Protein AF-A0A9D7JIR8-F1 (afdb_monomer)

Solvent-ac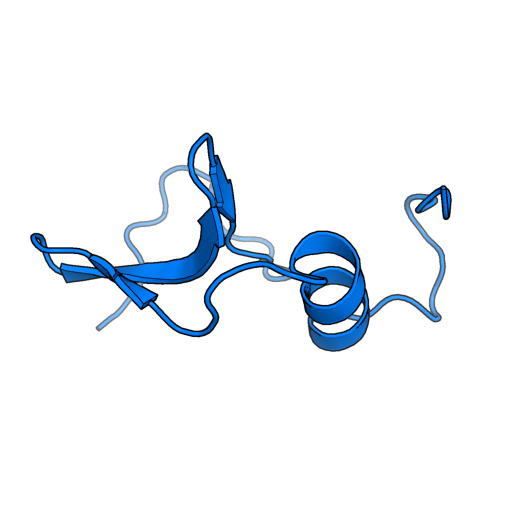cessible surface area (backbone atoms only — not comparable to full-atom values): 4134 Å² total; per-residue (Å²): 132,89,82,86,62,93,85,48,88,86,62,46,57,68,56,51,41,56,63,74,38,64,94,39,51,64,72,40,75,43,101,82,82,44,74,24,57,17,38,54,101,85,47,76,43,70,71,78,81,74,96,61,65,95,83,59,79,79,81,134

Foldseek 3Di:
DDDDDPPDPVDDQVNVLCVVCPPFAAFDQDPPRDTARGDDPVDGHHRDDDPDDPPDPDDD

Sequence (60 aa):
MATLSVGDDRLNEAACRNLLCAGFEMEVRLERQGRADCVSSTHAIEVEWADKWKEGVGQA

Secondary structure (DSSP, 8-state):
-PPPPTT-TT--HHHHHHHHTTTSEEEEEPTTS-EEEEE-SS-EE----S---TT-----

pLDDT: mean 77.06, std 16.27, range [41.81, 95.94]

Structure (mmCIF, N/CA/C/O backbone):
data_AF-A0A9D7JIR8-F1
#
_entry.id   AF-A0A9D7JIR8-F1
#
loop_
_atom_site.group_PDB
_atom_site.id
_atom_site.type_symbol
_atom_site.label_atom_id
_atom_site.label_alt_id
_atom_site.label_comp_id
_atom_site.label_asym_id
_atom_site.label_entity_id
_atom_site.label_seq_id
_atom_site.pdbx_PDB_ins_code
_atom_site.Cartn_x
_atom_site.Cartn_y
_atom_site.Cartn_z
_atom_site.occupancy
_atom_site.B_iso_or_equiv
_atom_site.auth_seq_id
_atom_site.auth_comp_id
_atom_site.auth_asym_id
_atom_site.auth_atom_id
_atom_site.pdbx_PDB_model_num
ATOM 1 N N . MET A 1 1 ? 8.170 -15.067 3.542 1.00 48.31 1 MET A N 1
ATOM 2 C CA . MET A 1 1 ? 8.072 -13.593 3.547 1.00 48.31 1 MET A CA 1
ATOM 3 C C . MET A 1 1 ? 9.097 -13.065 2.568 1.00 48.31 1 MET A C 1
ATOM 5 O O . MET A 1 1 ? 10.248 -13.465 2.675 1.00 48.31 1 MET A O 1
ATOM 9 N N . ALA A 1 2 ? 8.682 -12.260 1.592 1.00 55.00 2 ALA A N 1
ATOM 10 C CA . ALA A 1 2 ? 9.623 -11.574 0.715 1.00 55.00 2 ALA A CA 1
ATOM 11 C C . ALA A 1 2 ? 10.286 -10.434 1.502 1.00 55.00 2 ALA A C 1
ATOM 13 O O . ALA A 1 2 ? 9.591 -9.648 2.143 1.00 55.00 2 ALA A O 1
ATOM 14 N N . THR A 1 3 ? 11.615 -10.372 1.484 1.00 59.59 3 THR A N 1
ATOM 15 C CA . THR A 1 3 ? 12.377 -9.278 2.094 1.00 59.59 3 THR A CA 1
ATOM 16 C C . THR A 1 3 ? 12.569 -8.196 1.040 1.00 59.59 3 THR A C 1
ATOM 18 O O . THR A 1 3 ? 13.196 -8.447 0.014 1.00 59.59 3 THR A O 1
ATOM 21 N N . LEU A 1 4 ? 12.019 -7.007 1.278 1.00 64.12 4 LEU A N 1
ATOM 22 C CA . LEU A 1 4 ? 12.263 -5.830 0.445 1.00 64.12 4 LEU A CA 1
ATOM 23 C C . LEU A 1 4 ? 13.595 -5.204 0.878 1.00 64.12 4 LEU A C 1
ATOM 25 O O . LEU A 1 4 ? 13.748 -4.827 2.040 1.00 64.12 4 LEU A O 1
ATOM 29 N N . SER A 1 5 ? 14.568 -5.113 -0.029 1.00 63.50 5 SER A N 1
ATOM 30 C CA . SER A 1 5 ? 15.826 -4.398 0.207 1.00 63.50 5 SER A CA 1
ATOM 31 C C . SER A 1 5 ? 15.752 -2.992 -0.380 1.00 63.50 5 SER A C 1
ATOM 33 O O . SER A 1 5 ? 15.417 -2.823 -1.552 1.00 63.50 5 SER A O 1
ATOM 35 N N . VAL A 1 6 ? 16.098 -1.987 0.425 1.00 61.62 6 VAL A N 1
ATOM 36 C CA . VAL A 1 6 ? 16.241 -0.599 -0.036 1.00 61.62 6 VAL A CA 1
ATOM 37 C C . VAL A 1 6 ? 17.308 -0.551 -1.139 1.00 61.62 6 VAL A C 1
ATOM 39 O O . VAL A 1 6 ? 18.428 -1.003 -0.913 1.00 61.62 6 VAL A O 1
ATOM 42 N N . GLY A 1 7 ? 16.957 -0.023 -2.318 1.00 60.88 7 GLY A N 1
ATOM 43 C CA . GLY A 1 7 ? 17.861 0.097 -3.472 1.00 60.88 7 GLY A CA 1
ATOM 44 C C . GLY A 1 7 ? 17.791 -1.036 -4.507 1.00 60.88 7 GLY A C 1
ATOM 45 O O . GLY A 1 7 ? 18.682 -1.132 -5.342 1.00 60.88 7 GLY A O 1
ATOM 46 N N . ASP A 1 8 ? 16.775 -1.905 -4.466 1.00 71.44 8 ASP A N 1
ATOM 47 C CA . ASP A 1 8 ? 16.510 -2.827 -5.581 1.00 71.44 8 ASP A CA 1
ATOM 48 C C . ASP A 1 8 ? 15.751 -2.094 -6.697 1.00 71.44 8 ASP A C 1
ATOM 50 O O . ASP A 1 8 ? 14.565 -1.804 -6.555 1.00 71.44 8 ASP A O 1
ATOM 54 N N . ASP A 1 9 ? 16.427 -1.829 -7.817 1.00 68.94 9 ASP A N 1
ATOM 55 C CA . ASP A 1 9 ? 15.879 -1.116 -8.984 1.00 68.94 9 ASP A CA 1
ATOM 56 C C . ASP A 1 9 ? 14.683 -1.830 -9.650 1.00 68.94 9 ASP A C 1
ATOM 58 O O . ASP A 1 9 ? 14.009 -1.265 -10.513 1.00 68.94 9 ASP A O 1
ATOM 62 N N . ARG A 1 10 ? 14.387 -3.081 -9.264 1.00 70.69 10 ARG A N 1
ATOM 63 C CA . ARG A 1 10 ? 13.177 -3.807 -9.693 1.00 70.69 10 ARG A CA 1
ATOM 64 C C . ARG A 1 10 ? 11.941 -3.427 -8.877 1.00 70.69 10 ARG A C 1
ATOM 66 O O . ARG A 1 10 ? 10.829 -3.780 -9.274 1.00 70.69 10 ARG A O 1
ATOM 73 N N . LEU A 1 11 ? 12.113 -2.753 -7.740 1.00 75.69 11 LEU A N 1
ATOM 74 C CA . LEU A 1 11 ? 11.020 -2.285 -6.898 1.00 75.69 11 LEU A CA 1
ATOM 75 C C . LEU A 1 11 ? 10.572 -0.901 -7.364 1.00 75.69 11 LEU A C 1
ATOM 77 O O . LEU A 1 11 ? 11.285 0.090 -7.240 1.00 75.69 11 LEU A O 1
ATOM 81 N N . ASN A 1 12 ? 9.353 -0.849 -7.886 1.00 82.12 12 ASN A N 1
ATOM 82 C CA . ASN A 1 12 ? 8.617 0.388 -8.105 1.00 82.12 12 ASN A CA 1
ATOM 83 C C . ASN A 1 12 ? 7.417 0.451 -7.152 1.00 82.12 12 ASN A C 1
ATOM 85 O O . ASN A 1 12 ? 7.071 -0.542 -6.504 1.00 82.12 12 ASN A O 1
ATOM 89 N N . GLU A 1 13 ? 6.773 1.615 -7.092 1.00 83.81 13 GLU A N 1
ATOM 90 C CA . GLU A 1 13 ? 5.612 1.867 -6.232 1.00 83.81 13 GLU A CA 1
ATOM 91 C C . GLU A 1 13 ? 4.544 0.773 -6.364 1.00 83.81 13 GLU A C 1
ATOM 93 O O . GLU A 1 13 ? 4.142 0.168 -5.371 1.00 83.81 13 GLU A O 1
ATOM 98 N N . ALA A 1 14 ? 4.175 0.418 -7.599 1.00 86.38 14 ALA A N 1
ATOM 99 C CA . ALA A 1 14 ? 3.175 -0.612 -7.863 1.00 86.38 14 ALA A CA 1
ATOM 100 C C . ALA A 1 14 ? 3.605 -2.001 -7.363 1.00 86.38 14 ALA A C 1
ATOM 102 O O . ALA A 1 14 ? 2.787 -2.735 -6.808 1.00 86.38 14 ALA A O 1
ATOM 103 N N . ALA A 1 15 ? 4.876 -2.373 -7.533 1.00 87.25 15 ALA A N 1
ATOM 104 C CA . ALA A 1 15 ? 5.406 -3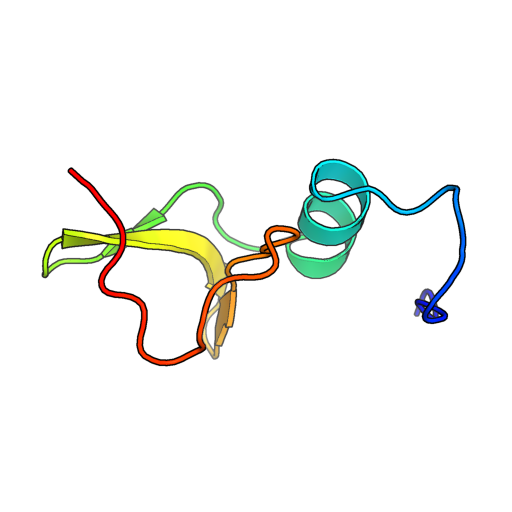.647 -7.058 1.00 87.25 15 ALA A CA 1
ATOM 105 C C . ALA A 1 15 ? 5.353 -3.734 -5.526 1.00 87.25 15 ALA A C 1
ATOM 107 O O . ALA A 1 15 ? 4.883 -4.734 -4.982 1.00 87.25 15 ALA A O 1
ATOM 108 N N . CYS A 1 16 ? 5.770 -2.678 -4.828 1.00 86.06 16 CYS A N 1
ATOM 109 C CA . CYS A 1 16 ? 5.736 -2.648 -3.370 1.00 86.06 16 CYS A CA 1
ATOM 110 C C . CYS A 1 16 ? 4.318 -2.577 -2.816 1.00 86.06 16 CYS A C 1
ATOM 112 O O . CYS A 1 16 ? 4.005 -3.326 -1.892 1.00 86.06 16 CYS A O 1
ATOM 114 N N . ARG A 1 17 ? 3.441 -1.767 -3.416 1.00 88.94 17 ARG A N 1
ATOM 115 C CA . ARG A 1 17 ? 2.015 -1.745 -3.088 1.00 88.94 17 ARG A CA 1
ATOM 116 C C . ARG A 1 17 ? 1.411 -3.138 -3.204 1.00 88.94 17 ARG A C 1
ATOM 118 O O . ARG A 1 17 ? 0.834 -3.629 -2.245 1.00 88.94 17 ARG A O 1
ATOM 125 N N . ASN A 1 18 ? 1.597 -3.815 -4.336 1.00 90.56 18 ASN A N 1
ATOM 126 C CA . ASN A 1 18 ? 1.023 -5.145 -4.552 1.00 90.56 18 ASN A CA 1
ATOM 127 C C . ASN A 1 18 ? 1.555 -6.187 -3.551 1.00 90.56 18 ASN A C 1
ATOM 129 O O . ASN A 1 18 ? 0.814 -7.082 -3.153 1.00 90.56 18 ASN A O 1
ATOM 133 N N . LEU A 1 19 ? 2.823 -6.082 -3.138 1.00 89.88 19 LEU A N 1
ATOM 134 C CA . LEU A 1 19 ? 3.411 -6.977 -2.139 1.00 89.88 19 LEU A CA 1
ATOM 135 C C . LEU A 1 19 ? 2.894 -6.696 -0.722 1.00 89.88 19 LEU A C 1
ATOM 137 O O . LEU A 1 19 ? 2.566 -7.637 -0.003 1.00 89.88 19 LEU A O 1
ATOM 141 N N . LEU A 1 20 ? 2.825 -5.425 -0.320 1.00 88.25 20 LEU A N 1
ATOM 142 C CA . LEU A 1 20 ? 2.398 -5.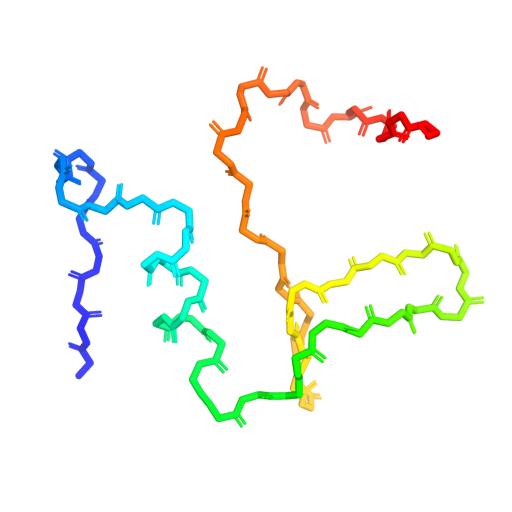015 1.021 1.00 88.25 20 LEU A CA 1
ATOM 143 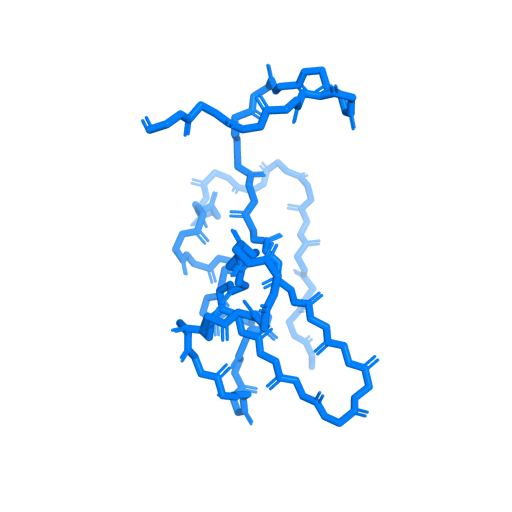C C . LEU A 1 20 ? 0.887 -5.152 1.222 1.00 88.25 20 LEU A C 1
ATOM 145 O O . LEU A 1 20 ? 0.445 -5.508 2.310 1.00 88.25 20 LEU A O 1
ATOM 149 N N . CYS A 1 21 ? 0.110 -4.911 0.171 1.00 93.00 21 CYS A N 1
ATOM 150 C CA . CYS A 1 21 ? -1.346 -4.962 0.195 1.00 93.00 21 CYS A CA 1
ATOM 151 C C . CYS A 1 21 ? -1.930 -6.334 -0.164 1.00 93.00 21 CYS A C 1
ATOM 153 O O . CYS A 1 21 ? -3.143 -6.475 -0.327 1.00 93.00 21 CYS A O 1
ATOM 155 N N . ALA A 1 22 ? -1.092 -7.363 -0.306 1.00 93.62 22 ALA A N 1
ATOM 156 C CA . ALA A 1 22 ? -1.550 -8.701 -0.646 1.00 93.62 22 ALA A CA 1
ATOM 157 C C . ALA A 1 22 ? -2.536 -9.235 0.412 1.00 93.62 22 ALA A C 1
ATOM 159 O O . ALA A 1 22 ? -2.166 -9.510 1.553 1.00 93.62 22 ALA A O 1
ATOM 160 N N . GLY A 1 23 ? -3.799 -9.407 0.009 1.00 93.88 23 GLY A N 1
ATOM 161 C CA . GLY A 1 23 ? -4.878 -9.888 0.878 1.00 93.88 23 GLY A CA 1
ATOM 162 C C . GLY A 1 23 ? -5.578 -8.803 1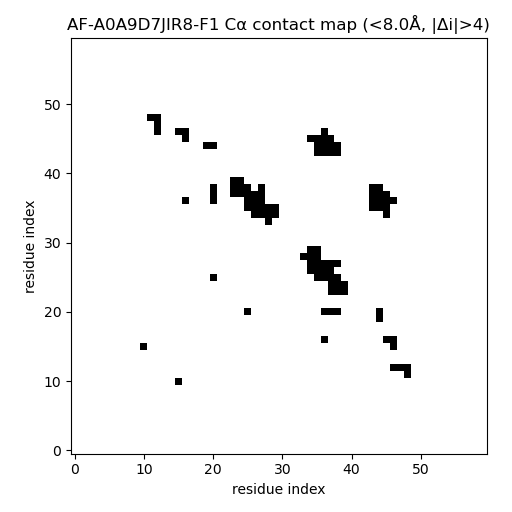.704 1.00 93.88 23 GLY A C 1
ATOM 163 O O . GLY A 1 23 ? -6.355 -9.148 2.592 1.00 93.88 23 GLY A O 1
ATOM 164 N N . PHE A 1 24 ? -5.301 -7.522 1.448 1.00 95.94 24 PHE A N 1
ATOM 165 C CA . PHE A 1 24 ? -5.960 -6.387 2.101 1.00 95.94 24 PHE A CA 1
ATOM 166 C C . PHE A 1 24 ? -7.061 -5.813 1.193 1.00 95.94 24 PHE A C 1
ATOM 168 O O . PHE A 1 24 ? -7.115 -6.110 -0.002 1.00 95.94 24 PHE A O 1
ATOM 175 N N . GLU A 1 25 ? -7.953 -4.998 1.756 1.00 95.19 25 GLU A N 1
ATOM 176 C CA . GLU A 1 25 ? -8.926 -4.235 0.969 1.00 95.19 25 GLU A CA 1
ATOM 177 C C . GLU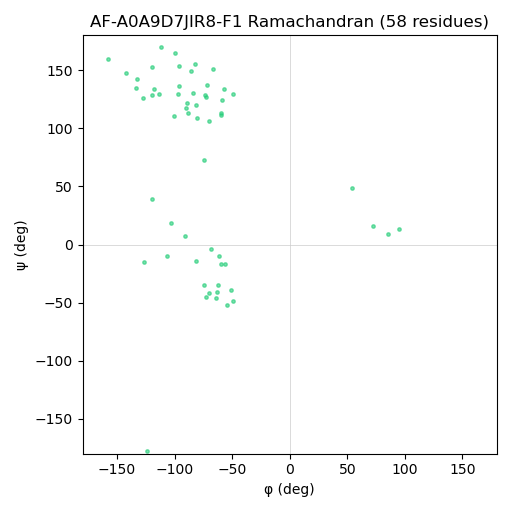 A 1 25 ? -8.197 -3.105 0.239 1.00 95.19 25 GLU A C 1
ATOM 179 O O . GLU A 1 25 ? -7.473 -2.353 0.880 1.00 95.19 25 GLU A O 1
ATOM 184 N N . MET A 1 26 ? -8.358 -3.002 -1.081 1.00 94.50 26 MET A N 1
ATOM 185 C CA . MET A 1 26 ? -7.598 -2.078 -1.932 1.00 94.50 26 MET A CA 1
ATOM 186 C C . MET A 1 26 ? -8.350 -0.766 -2.197 1.00 94.50 26 MET A C 1
ATOM 188 O O . MET A 1 26 ? -9.577 -0.758 -2.252 1.00 94.50 26 MET A O 1
ATOM 192 N N . GLU A 1 27 ? -7.599 0.308 -2.460 1.00 87.06 27 GLU A N 1
ATOM 193 C CA . GLU A 1 27 ? -8.084 1.610 -2.954 1.00 87.06 27 GLU A CA 1
ATOM 194 C C . GLU A 1 27 ? -9.193 2.226 -2.082 1.00 87.06 27 GLU A C 1
ATOM 196 O O . GLU A 1 27 ? -10.239 2.685 -2.556 1.00 87.06 27 GLU A O 1
ATOM 201 N N . VAL A 1 28 ? -8.959 2.251 -0.771 1.00 90.56 28 VAL A N 1
ATOM 202 C CA . VAL A 1 28 ? -9.965 2.641 0.218 1.00 90.56 28 VAL A CA 1
ATOM 203 C C . VAL A 1 28 ? -10.010 4.159 0.381 1.00 90.56 28 VAL A C 1
ATOM 205 O O . VAL A 1 28 ? -8.999 4.821 0.630 1.00 90.56 28 VAL A O 1
ATOM 208 N N . ARG A 1 29 ? -11.221 4.724 0.305 1.00 90.19 29 ARG A N 1
ATOM 209 C CA . ARG A 1 29 ? -11.498 6.108 0.716 1.00 90.19 29 ARG A CA 1
ATOM 210 C C . ARG A 1 29 ? -11.882 6.141 2.191 1.00 90.19 29 ARG A C 1
ATOM 212 O O . ARG A 1 29 ? -12.868 5.532 2.590 1.00 90.19 29 ARG A O 1
ATOM 219 N N . LEU A 1 30 ? -11.126 6.889 2.986 1.00 82.56 30 LEU A N 1
ATOM 220 C CA . LEU A 1 30 ? -11.358 7.061 4.417 1.00 82.56 30 LEU A CA 1
ATOM 221 C C . LEU A 1 30 ? -12.360 8.197 4.668 1.00 82.56 30 LEU A C 1
ATOM 223 O O . LEU A 1 30 ? -12.392 9.191 3.938 1.00 82.56 30 LEU A O 1
ATOM 227 N N . GLU A 1 31 ? -13.140 8.085 5.746 1.00 82.25 31 GLU A N 1
ATOM 228 C CA . GLU A 1 31 ? -14.308 8.936 6.054 1.00 82.25 31 GLU A CA 1
ATOM 229 C C . GLU A 1 31 ? -14.026 10.452 6.105 1.00 82.25 31 GLU A C 1
ATOM 231 O O . GLU A 1 31 ? -14.947 11.263 6.020 1.00 82.25 31 GLU A O 1
ATOM 236 N N . ARG A 1 32 ? -12.757 10.865 6.221 1.00 75.31 32 ARG A N 1
ATOM 237 C CA . ARG A 1 32 ? -12.333 12.273 6.329 1.00 75.31 32 ARG A CA 1
ATOM 238 C C . ARG A 1 32 ? -11.412 12.723 5.193 1.00 75.31 32 ARG A C 1
ATOM 240 O O . ARG A 1 32 ? -10.491 13.494 5.433 1.00 75.31 32 ARG A O 1
ATOM 247 N N . GLN A 1 33 ? -11.693 12.270 3.968 1.00 70.31 33 GLN A N 1
ATOM 248 C CA . GLN A 1 33 ? -10.987 12.652 2.728 1.00 70.31 33 GLN A CA 1
ATOM 249 C C . GLN A 1 33 ? -9.567 12.075 2.586 1.00 70.31 33 GLN A C 1
ATOM 251 O O . GLN A 1 33 ? -8.799 12.515 1.735 1.00 70.31 33 GLN A O 1
ATOM 256 N N . GLY A 1 34 ? -9.223 11.062 3.383 1.00 78.12 34 GLY A N 1
ATOM 257 C CA . GLY A 1 34 ? -7.992 10.295 3.200 1.00 78.12 34 GLY A CA 1
ATOM 258 C C . GLY A 1 34 ? -8.160 9.210 2.139 1.00 78.12 34 GLY A C 1
ATOM 259 O O . GLY A 1 34 ? -9.269 8.722 1.905 1.00 78.12 34 GLY A O 1
ATOM 260 N N . ARG A 1 35 ? -7.054 8.800 1.527 1.00 88.44 35 ARG A N 1
ATOM 261 C CA . ARG A 1 35 ? -6.974 7.554 0.764 1.00 88.44 35 ARG A CA 1
ATOM 262 C C . ARG A 1 35 ? -5.913 6.658 1.386 1.00 88.44 35 ARG A C 1
ATOM 264 O O . ARG A 1 35 ? -4.995 7.162 2.031 1.00 88.44 35 ARG A O 1
ATOM 271 N N . ALA A 1 36 ? -6.098 5.362 1.209 1.00 90.69 36 ALA A N 1
ATOM 272 C CA . ALA A 1 36 ? -5.079 4.360 1.438 1.00 90.69 36 ALA A CA 1
ATOM 273 C C . ALA A 1 36 ? -5.076 3.407 0.241 1.00 90.69 36 ALA A C 1
ATOM 275 O O . ALA A 1 36 ? -6.144 2.951 -0.184 1.00 90.69 36 ALA A O 1
ATOM 276 N N . ASP A 1 37 ? -3.896 3.075 -0.268 1.00 92.12 37 ASP A N 1
ATOM 277 C CA . ASP A 1 37 ? -3.711 1.991 -1.231 1.00 92.12 37 ASP A CA 1
ATOM 278 C C . ASP A 1 37 ? -4.353 0.692 -0.749 1.00 92.12 37 ASP A C 1
ATOM 280 O O . ASP A 1 37 ? -4.952 -0.027 -1.551 1.00 92.12 37 ASP A O 1
ATOM 284 N N . CYS A 1 38 ? -4.248 0.396 0.553 1.00 94.00 38 CYS A N 1
ATOM 285 C CA . CYS A 1 38 ? -4.986 -0.702 1.157 1.00 94.00 38 CYS A CA 1
ATOM 286 C C . CYS A 1 38 ? -5.196 -0.603 2.673 1.00 94.00 38 CYS A C 1
ATOM 288 O O . CYS A 1 38 ? -4.462 0.081 3.389 1.00 94.00 38 CYS A O 1
ATOM 290 N N . VAL A 1 39 ? -6.189 -1.341 3.178 1.00 93.44 39 VAL A N 1
ATOM 291 C CA . VAL A 1 39 ? -6.554 -1.412 4.599 1.00 93.44 39 VAL A CA 1
ATOM 292 C C . VAL A 1 39 ? -6.749 -2.864 5.048 1.00 93.44 39 VAL A C 1
ATOM 294 O O . VAL A 1 39 ? -7.282 -3.708 4.329 1.00 93.44 39 VAL A O 1
ATOM 297 N N . SER A 1 40 ? -6.316 -3.157 6.272 1.00 92.56 40 SER A N 1
ATOM 298 C CA . SER A 1 40 ? -6.618 -4.387 7.011 1.00 92.56 40 SER A CA 1
ATOM 299 C C . SER A 1 40 ? -7.244 -4.055 8.363 1.00 92.56 40 SER A C 1
ATOM 301 O O . SER A 1 40 ? -7.399 -2.892 8.729 1.00 92.56 40 SER A O 1
ATOM 303 N N . SER A 1 41 ? -7.528 -5.078 9.169 1.00 91.81 41 SER A N 1
ATOM 304 C CA . SER A 1 41 ? -8.032 -4.892 10.533 1.00 91.81 41 SER A CA 1
ATOM 305 C C . SER A 1 41 ? -7.092 -4.101 11.453 1.00 91.81 41 SER A C 1
ATOM 307 O O . SER A 1 41 ? -7.517 -3.681 12.524 1.00 91.81 41 SER A O 1
ATOM 309 N N . THR A 1 42 ? -5.813 -3.950 11.095 1.00 91.75 42 THR A 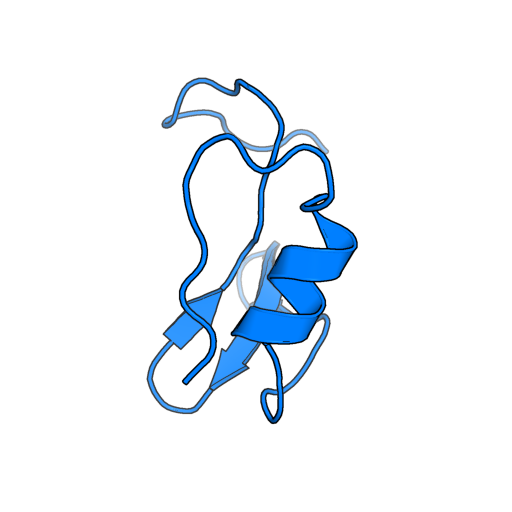N 1
ATOM 310 C CA . THR A 1 42 ? -4.796 -3.330 11.962 1.00 91.75 42 THR A CA 1
ATOM 311 C C . THR A 1 42 ? -4.020 -2.190 11.311 1.00 91.75 42 THR A C 1
ATOM 313 O O . THR A 1 42 ? -3.362 -1.445 12.031 1.00 91.75 42 THR A O 1
ATOM 316 N N . HIS A 1 43 ? -4.073 -2.034 9.986 1.00 88.88 43 HIS A N 1
ATOM 317 C CA . HIS A 1 43 ? -3.243 -1.067 9.263 1.00 88.88 43 HIS A CA 1
ATOM 318 C C . HIS A 1 43 ? -3.999 -0.419 8.106 1.00 88.88 43 HIS A C 1
ATOM 320 O O . HIS A 1 43 ? -4.781 -1.085 7.433 1.00 88.88 43 HIS A O 1
ATOM 326 N N . ALA A 1 44 ? -3.667 0.840 7.830 1.00 91.12 44 ALA A N 1
ATOM 327 C CA . ALA A 1 44 ? -3.881 1.496 6.545 1.00 91.12 44 ALA A CA 1
ATOM 328 C C . ALA A 1 44 ? -2.502 1.781 5.933 1.00 91.12 44 ALA A C 1
ATOM 330 O O . ALA A 1 44 ? -1.622 2.296 6.626 1.00 91.12 44 ALA A O 1
ATOM 331 N N . ILE A 1 45 ? -2.296 1.394 4.677 1.00 90.06 45 ILE A N 1
ATOM 332 C CA . ILE A 1 45 ? -1.017 1.492 3.968 1.00 90.06 45 ILE A CA 1
ATOM 333 C C . ILE A 1 45 ? -1.201 2.419 2.768 1.00 90.06 45 ILE A C 1
ATOM 335 O O . ILE A 1 45 ? -2.152 2.259 2.010 1.00 90.06 45 ILE A O 1
ATOM 339 N N . GLU A 1 46 ? -0.258 3.342 2.599 1.00 89.56 46 GLU A N 1
ATOM 340 C CA . GLU A 1 46 ? -0.042 4.137 1.388 1.00 89.56 46 GLU A CA 1
ATOM 341 C C . GLU A 1 46 ? 1.434 3.970 1.011 1.00 89.56 46 GLU A C 1
ATOM 343 O O . GLU A 1 46 ? 2.318 4.164 1.856 1.00 89.56 46 GLU A O 1
ATOM 348 N N . VAL A 1 47 ? 1.711 3.563 -0.224 1.00 86.25 47 VAL A N 1
AT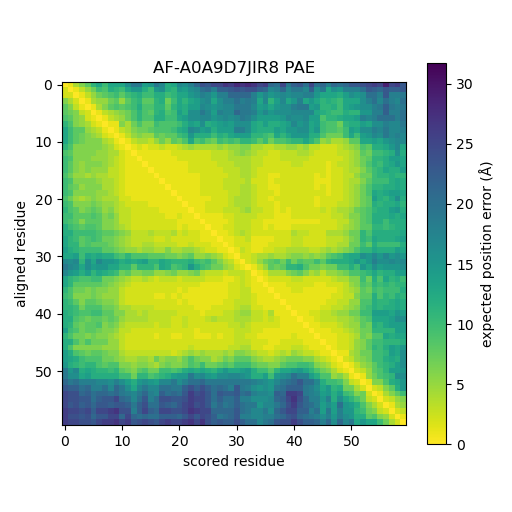OM 349 C CA . VAL A 1 47 ? 3.066 3.404 -0.747 1.00 86.25 47 VAL A CA 1
ATOM 350 C C . VAL A 1 47 ?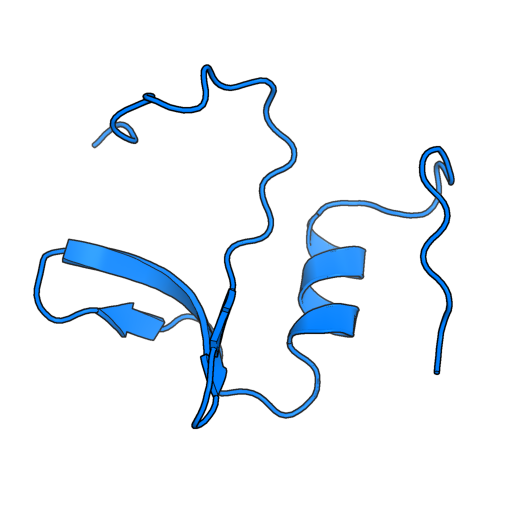 3.399 4.625 -1.599 1.00 86.25 47 VAL A C 1
ATOM 352 O O . VAL A 1 47 ? 2.853 4.805 -2.675 1.00 86.25 47 VAL A O 1
ATOM 355 N N . GLU A 1 48 ? 4.320 5.461 -1.119 1.00 81.25 48 GLU A N 1
ATOM 356 C CA . GLU A 1 48 ? 4.703 6.721 -1.770 1.00 81.25 48 GLU A CA 1
ATOM 357 C C . GLU A 1 48 ? 6.193 6.703 -2.132 1.00 81.25 48 GLU A C 1
ATOM 359 O O . GLU A 1 48 ? 7.043 6.423 -1.281 1.00 81.25 48 GLU A O 1
ATOM 364 N N . TRP A 1 49 ? 6.504 7.013 -3.393 1.00 76.62 49 TRP A N 1
ATOM 365 C CA . TRP A 1 49 ? 7.872 7.074 -3.926 1.00 76.62 49 TRP A CA 1
ATOM 366 C C . TRP A 1 49 ? 8.372 8.501 -4.170 1.00 76.62 49 TRP A C 1
ATOM 368 O O . TRP A 1 49 ? 9.555 8.698 -4.457 1.00 76.62 49 TRP A O 1
ATOM 378 N N . ALA A 1 50 ? 7.499 9.504 -4.075 1.00 72.31 50 ALA A N 1
ATOM 379 C CA . ALA A 1 50 ? 7.897 10.893 -4.201 1.00 72.31 50 ALA A CA 1
ATOM 380 C C . ALA A 1 50 ? 8.684 11.357 -2.966 1.00 72.31 50 ALA A C 1
ATOM 382 O O . ALA A 1 50 ? 8.291 11.114 -1.822 1.00 72.31 50 ALA A O 1
ATOM 383 N N . ASP A 1 51 ? 9.762 12.107 -3.205 1.00 65.56 51 ASP A N 1
ATOM 384 C CA . ASP A 1 51 ? 10.519 12.808 -2.165 1.00 65.56 51 ASP A CA 1
ATOM 385 C C . ASP A 1 51 ? 9.733 14.039 -1.689 1.00 65.56 51 ASP A C 1
ATOM 387 O O . ASP A 1 51 ? 9.988 15.185 -2.066 1.00 65.56 51 ASP A O 1
ATOM 391 N N . LYS A 1 52 ? 8.664 13.779 -0.934 1.00 58.53 52 LYS A N 1
ATOM 392 C CA . LYS A 1 52 ? 7.821 14.804 -0.323 1.00 58.53 52 LYS A CA 1
ATOM 393 C C . LYS A 1 52 ? 8.272 15.019 1.119 1.00 58.53 52 LYS A C 1
ATOM 395 O O . LYS A 1 52 ? 8.486 14.067 1.871 1.00 58.53 52 LYS A O 1
ATOM 400 N N . TRP A 1 53 ? 8.352 16.286 1.532 1.00 51.16 53 TRP A N 1
ATOM 401 C CA . TRP A 1 53 ? 8.464 16.667 2.944 1.00 51.16 53 TRP A CA 1
ATOM 402 C C . TRP A 1 53 ? 7.375 15.923 3.736 1.00 51.16 53 TRP A C 1
ATOM 404 O O . TRP A 1 53 ? 6.214 15.947 3.338 1.00 51.16 53 TRP A O 1
ATOM 414 N N . LYS A 1 54 ? 7.715 15.239 4.838 1.00 53.78 54 LYS A N 1
ATOM 415 C CA . LYS A 1 54 ? 6.785 14.338 5.564 1.00 53.78 54 LYS A CA 1
ATOM 416 C C . LYS A 1 54 ? 5.617 15.042 6.287 1.00 53.78 54 LYS A C 1
ATOM 418 O O . LYS A 1 54 ? 4.737 14.376 6.817 1.00 53.78 54 LYS A O 1
ATOM 423 N N . GLU A 1 55 ? 5.592 16.372 6.254 1.00 45.31 55 GLU A N 1
ATOM 424 C CA . GLU A 1 55 ? 4.473 17.268 6.622 1.00 45.31 55 GLU A CA 1
ATOM 425 C C . GLU A 1 55 ? 3.750 17.826 5.379 1.00 45.31 55 GLU A C 1
ATOM 427 O O . GLU A 1 55 ? 3.074 18.853 5.426 1.00 45.31 55 GLU A O 1
ATOM 432 N N . GLY A 1 56 ? 3.924 17.186 4.227 1.00 47.19 56 GLY A N 1
ATOM 433 C CA . GLY A 1 56 ? 3.272 17.562 2.987 1.00 47.19 56 GLY A CA 1
ATOM 434 C C . GLY A 1 56 ? 1.784 17.252 3.054 1.00 47.19 56 GLY A C 1
ATOM 435 O O . GLY A 1 56 ? 1.375 16.098 2.949 1.00 47.19 56 GLY A O 1
ATOM 436 N N . VAL A 1 57 ? 0.968 18.296 3.185 1.00 52.06 57 VAL A N 1
ATOM 437 C CA . VAL A 1 57 ? -0.455 18.252 2.838 1.00 52.06 57 VAL A CA 1
ATOM 438 C C . VAL A 1 57 ? -0.543 17.901 1.351 1.00 52.06 57 VAL A C 1
ATOM 440 O O . VAL A 1 57 ? -0.110 18.678 0.499 1.00 52.06 57 VAL A O 1
ATOM 443 N N . GLY A 1 58 ? -1.038 16.700 1.047 1.00 47.75 58 GLY A N 1
ATOM 444 C CA . GLY A 1 58 ? -1.217 16.226 -0.324 1.00 47.75 58 GLY A CA 1
ATOM 445 C C . GLY A 1 58 ? -2.114 17.173 -1.123 1.00 47.75 58 GLY A C 1
ATOM 446 O O . GLY A 1 58 ? -3.139 17.634 -0.624 1.00 47.75 58 GLY A O 1
ATOM 447 N N . GLN A 1 59 ? -1.685 17.499 -2.343 1.00 41.81 59 GLN A N 1
ATOM 448 C CA . GLN A 1 59 ? -2.391 18.412 -3.240 1.00 41.81 59 GLN A CA 1
ATOM 449 C C . GLN A 1 59 ? -3.744 17.853 -3.711 1.00 41.81 59 GLN A C 1
ATOM 451 O O . GLN A 1 59 ? -3.924 16.638 -3.804 1.00 41.81 59 GLN A O 1
ATOM 456 N N . ALA A 1 60 ? -4.651 18.801 -3.982 1.00 44.06 60 ALA A N 1
ATOM 457 C CA . ALA A 1 60 ? -6.000 18.642 -4.526 1.00 44.06 60 ALA A CA 1
ATOM 458 C C . ALA A 1 60 ? -6.056 17.891 -5.865 1.00 44.06 60 ALA A C 1
ATOM 460 O O . ALA A 1 60 ? -5.108 18.045 -6.668 1.00 44.06 60 ALA A O 1
#

Radius of gyration: 12.8 Å; Cα contacts (8 Å, |Δi|>4): 52; chains: 1; bounding box: 32×32×22 Å

Mean predicted aligned error: 8.38 Å